Protein AF-A0A1A6G0H4-F1 (afdb_monomer_lite)

Foldseek 3Di:
DDDDDAPDDDPPVCCVPPNDDPLLVVLLVCVVVVPVVVSLVSNCVRNVDSVVSVVVVVVSVVVNVVVVVVVVVVD

Sequence (75 aa):
MALGYPMTVDLNKSKEVCGFGPHEQCAIGLFKVSKAKHVLKFIKKRVGTHMNTKRKWGELSDVLVAMRKARAKKN

Radius of gyration: 13.0 Å; chains: 1; bounding box: 32×26×36 Å

pLDDT: mean 76.72, std 14.57, range [36.88, 89.75]

Structure (mmCIF, N/CA/C/O backbone):
data_AF-A0A1A6G0H4-F1
#
_entry.id   AF-A0A1A6G0H4-F1
#
loop_
_atom_site.group_PDB
_atom_site.id
_atom_site.type_symbol
_atom_site.label_atom_id
_atom_site.label_alt_id
_atom_site.label_comp_id
_atom_site.label_asym_id
_atom_site.label_entity_id
_atom_site.label_seq_id
_atom_site.pdbx_PDB_ins_code
_atom_site.Cartn_x
_atom_site.Cartn_y
_atom_site.Cartn_z
_atom_site.occupancy
_atom_site.B_iso_or_equiv
_atom_site.auth_seq_id
_atom_site.auth_comp_id
_atom_site.auth_asym_id
_atom_site.auth_atom_id
_atom_site.pdbx_PDB_model_num
ATOM 1 N N . MET A 1 1 ? -20.685 -10.896 13.164 1.00 36.88 1 MET A N 1
ATOM 2 C CA . MET A 1 1 ? -19.727 -11.907 12.666 1.00 36.88 1 MET A CA 1
ATOM 3 C C . MET A 1 1 ? -19.040 -11.351 11.431 1.00 36.88 1 MET A C 1
ATOM 5 O O . MET A 1 1 ? -19.722 -10.948 10.499 1.00 36.88 1 MET A O 1
ATOM 9 N N . ALA A 1 2 ? -17.716 -11.205 11.480 1.00 44.16 2 ALA A N 1
ATOM 10 C CA . ALA A 1 2 ? -16.904 -10.594 10.432 1.00 44.16 2 ALA A CA 1
ATOM 11 C C . ALA A 1 2 ? -16.839 -11.493 9.183 1.00 44.16 2 ALA A C 1
ATOM 13 O O . ALA A 1 2 ? -15.899 -12.258 9.006 1.00 44.16 2 ALA A O 1
ATOM 14 N N . LEU A 1 3 ? -17.854 -11.415 8.322 1.00 52.06 3 LEU A N 1
ATOM 15 C CA . LEU A 1 3 ? -17.774 -11.950 6.965 1.00 52.06 3 LEU A CA 1
ATOM 16 C C . LEU A 1 3 ? -17.131 -10.886 6.074 1.00 52.06 3 LEU A C 1
ATOM 18 O O . LEU A 1 3 ? -17.760 -9.900 5.693 1.00 52.06 3 LEU A O 1
ATOM 22 N N . GLY A 1 4 ? -15.848 -11.063 5.785 1.00 49.22 4 GLY A N 1
ATOM 23 C CA . GLY A 1 4 ? -15.110 -10.213 4.861 1.00 49.22 4 GLY A CA 1
ATOM 24 C C . GLY A 1 4 ? -13.629 -10.301 5.157 1.00 49.22 4 GLY A C 1
ATOM 25 O O . GLY A 1 4 ? -13.168 -9.674 6.106 1.00 49.22 4 GLY A O 1
ATOM 26 N N . TYR A 1 5 ? -12.923 -11.112 4.368 1.00 50.62 5 TYR A N 1
ATOM 27 C CA . TYR A 1 5 ? -11.492 -11.383 4.475 1.00 50.62 5 TYR A CA 1
ATOM 28 C C . TYR A 1 5 ? -10.712 -10.148 4.956 1.00 50.62 5 TYR A C 1
ATOM 30 O O . TYR A 1 5 ? -10.789 -9.095 4.306 1.00 50.62 5 TYR A O 1
ATOM 38 N N . PRO A 1 6 ? -9.984 -10.233 6.088 1.00 61.06 6 PRO A N 1
ATOM 39 C CA . PRO A 1 6 ? -9.124 -9.139 6.501 1.00 61.06 6 PRO A CA 1
ATOM 40 C C . PRO A 1 6 ? -8.175 -8.842 5.341 1.00 61.06 6 PRO A C 1
ATOM 42 O O . PRO A 1 6 ? -7.683 -9.762 4.688 1.00 61.06 6 PRO A O 1
ATOM 45 N N . MET A 1 7 ? -7.935 -7.559 5.059 1.00 57.69 7 MET A N 1
ATOM 46 C CA . MET A 1 7 ? -6.781 -7.159 4.253 1.00 57.69 7 MET A CA 1
ATOM 47 C C . MET A 1 7 ? -5.568 -7.698 5.004 1.00 57.69 7 MET A C 1
ATOM 49 O O . MET A 1 7 ? -5.134 -7.061 5.964 1.00 57.69 7 MET A O 1
ATOM 53 N N . THR A 1 8 ? -5.111 -8.904 4.663 1.00 55.88 8 THR A N 1
ATOM 54 C CA . THR A 1 8 ? -4.059 -9.590 5.399 1.00 55.88 8 THR A CA 1
ATOM 55 C C . THR A 1 8 ? -2.853 -8.667 5.397 1.00 55.88 8 THR A C 1
ATOM 57 O O . THR A 1 8 ? -2.353 -8.214 4.359 1.00 55.88 8 THR A O 1
ATOM 60 N N . VAL A 1 9 ? -2.473 -8.257 6.601 1.00 52.16 9 VAL A N 1
ATOM 61 C CA . VAL A 1 9 ? -1.138 -7.748 6.853 1.00 52.16 9 VAL A CA 1
ATOM 62 C C . VAL A 1 9 ? -0.234 -8.951 6.610 1.00 52.16 9 VAL A C 1
ATOM 64 O O . VAL A 1 9 ? -0.466 -10.012 7.171 1.00 52.16 9 VAL A O 1
ATOM 67 N N . ASP A 1 10 ? 0.707 -8.822 5.687 1.00 51.03 10 ASP A N 1
ATOM 68 C CA . ASP A 1 10 ? 1.784 -9.793 5.502 1.00 51.03 10 ASP A CA 1
ATOM 69 C C . ASP A 1 10 ? 1.414 -11.184 4.937 1.00 51.03 10 ASP A C 1
ATOM 71 O O . ASP A 1 10 ? 1.264 -12.175 5.641 1.00 51.03 10 ASP A O 1
ATOM 75 N N . LEU A 1 11 ? 1.456 -11.295 3.605 1.00 48.75 11 LEU A N 1
ATOM 76 C CA . LEU A 1 11 ? 2.020 -12.488 2.959 1.00 48.75 11 LEU A CA 1
ATOM 77 C C . LEU A 1 11 ? 2.921 -12.056 1.795 1.00 48.75 11 LEU A C 1
ATOM 79 O O . LEU A 1 11 ? 2.666 -12.324 0.624 1.00 48.75 11 LEU A O 1
ATOM 83 N N . ASN A 1 12 ? 3.987 -11.321 2.128 1.00 52.75 12 ASN A N 1
ATOM 84 C CA . ASN A 1 12 ? 4.968 -10.803 1.166 1.00 52.75 12 ASN A CA 1
ATOM 85 C C . ASN A 1 12 ? 5.706 -11.901 0.370 1.00 52.75 12 ASN A C 1
ATOM 87 O O . ASN A 1 12 ? 6.363 -11.577 -0.609 1.00 52.75 12 ASN A O 1
ATOM 91 N N . LYS A 1 13 ? 5.561 -13.188 0.726 1.00 45.34 13 LYS A N 1
ATOM 92 C CA . LYS A 1 13 ? 6.141 -14.320 -0.017 1.00 45.34 13 LYS A CA 1
ATOM 93 C C . LYS A 1 13 ? 5.247 -14.831 -1.162 1.00 45.34 13 LYS A C 1
ATOM 95 O O . LYS A 1 13 ? 5.763 -15.369 -2.129 1.00 45.34 13 LYS A O 1
ATOM 100 N N . SER A 1 14 ? 3.926 -14.646 -1.086 1.00 56.66 14 SER A N 1
ATOM 101 C CA . SER A 1 14 ? 2.975 -15.239 -2.047 1.00 56.66 14 SER A CA 1
ATOM 102 C C . SER A 1 14 ? 2.421 -14.249 -3.074 1.00 56.66 14 SER A C 1
ATOM 104 O O . SER A 1 14 ? 1.701 -14.664 -3.973 1.00 56.66 14 SER A O 1
ATOM 106 N N . LYS A 1 15 ? 2.748 -12.951 -2.985 1.00 61.03 15 LYS A N 1
ATOM 107 C CA . LYS A 1 15 ? 2.267 -11.923 -3.934 1.00 61.03 15 LYS A CA 1
ATOM 108 C C . LYS A 1 15 ? 2.848 -12.076 -5.342 1.00 61.03 15 LYS A C 1
ATOM 110 O O . LYS A 1 15 ? 2.183 -11.710 -6.303 1.00 61.03 15 LYS A O 1
ATOM 115 N N . GLU A 1 16 ? 4.062 -12.614 -5.458 1.00 61.16 16 GLU A N 1
ATOM 116 C CA . GLU A 1 16 ? 4.699 -12.874 -6.756 1.00 61.16 16 GLU A CA 1
ATOM 117 C C . GLU A 1 16 ? 3.985 -13.996 -7.523 1.00 61.16 16 GLU A C 1
ATOM 119 O O . GLU A 1 16 ? 3.803 -13.895 -8.730 1.00 61.16 16 GLU A O 1
ATOM 124 N N . VAL A 1 17 ? 3.513 -15.023 -6.806 1.00 57.38 17 VAL A N 1
ATOM 125 C CA . VAL A 1 17 ? 2.900 -16.225 -7.394 1.00 57.38 17 VAL A CA 1
ATOM 126 C C . VAL A 1 17 ? 1.371 -16.120 -7.475 1.00 57.38 17 VAL A C 1
ATOM 128 O O . VAL A 1 17 ? 0.785 -16.468 -8.494 1.00 57.38 17 VAL A O 1
ATOM 131 N N . CYS A 1 18 ? 0.709 -15.622 -6.424 1.00 67.25 18 CYS A N 1
ATOM 132 C CA . CYS A 1 18 ? -0.757 -15.587 -6.312 1.00 67.25 18 CYS A CA 1
ATOM 133 C C . CYS A 1 18 ? -1.381 -14.226 -6.675 1.00 67.25 18 CYS A C 1
ATOM 135 O O . CYS A 1 18 ? -2.601 -14.129 -6.809 1.00 67.25 18 CYS A O 1
ATOM 137 N N . GLY A 1 19 ? -0.577 -13.168 -6.825 1.00 73.19 19 GLY A N 1
ATOM 138 C CA . GLY A 1 19 ? -1.066 -11.821 -7.127 1.00 73.19 19 GLY A CA 1
ATOM 139 C C . GLY A 1 19 ? -1.774 -11.119 -5.957 1.00 73.19 19 GLY A C 1
ATOM 140 O O . GLY A 1 19 ? -1.629 -11.489 -4.792 1.00 73.19 19 GLY A O 1
ATOM 141 N N . PHE A 1 20 ? -2.514 -10.049 -6.273 1.00 73.19 20 PHE A N 1
ATOM 142 C CA . PHE A 1 20 ? -3.243 -9.226 -5.296 1.00 73.19 20 PHE A CA 1
ATOM 143 C C . PHE A 1 20 ? -4.664 -9.741 -5.067 1.00 73.19 20 PHE A C 1
ATOM 145 O O . PHE A 1 20 ? -5.373 -10.032 -6.032 1.00 73.19 20 PHE A O 1
ATOM 152 N N . GLY A 1 21 ? -5.119 -9.747 -3.812 1.00 77.06 21 GLY A N 1
ATOM 153 C CA . GLY A 1 21 ? -6.509 -10.077 -3.483 1.00 77.06 21 GLY A CA 1
ATOM 154 C C . GLY A 1 21 ? -7.510 -8.999 -3.939 1.00 77.06 21 GLY A C 1
ATOM 155 O O . GLY A 1 21 ? -7.122 -7.855 -4.195 1.00 77.06 21 GLY A O 1
ATOM 156 N N . PRO A 1 22 ? -8.822 -9.299 -3.979 1.00 78.88 22 PRO A N 1
ATOM 157 C CA . PRO A 1 22 ? -9.843 -8.383 -4.504 1.00 78.88 22 PRO A CA 1
ATOM 158 C C . PRO A 1 22 ? -9.874 -7.029 -3.775 1.00 78.88 22 PRO A C 1
ATOM 160 O O . PRO A 1 22 ? -10.021 -5.978 -4.393 1.00 78.88 22 PRO A O 1
ATOM 163 N N . HIS A 1 23 ? -9.666 -7.016 -2.457 1.00 79.81 23 HIS A N 1
ATOM 164 C CA . HIS A 1 23 ? -9.627 -5.775 -1.677 1.00 79.81 23 HIS A CA 1
ATOM 165 C C . HIS A 1 23 ? -8.362 -4.940 -1.930 1.00 79.81 23 HIS A C 1
ATOM 167 O O . HIS A 1 23 ? -8.421 -3.708 -1.911 1.00 79.81 23 HIS A O 1
ATOM 173 N N . GLU A 1 24 ? -7.234 -5.594 -2.206 1.00 77.56 24 GLU A N 1
ATOM 174 C CA . GLU A 1 24 ? -5.972 -4.931 -2.537 1.00 77.56 24 GLU A CA 1
ATOM 175 C C . GLU A 1 24 ? -6.031 -4.340 -3.947 1.00 77.56 24 GLU A C 1
ATOM 177 O O . GLU A 1 24 ? -5.653 -3.187 -4.140 1.00 77.56 24 GLU A O 1
ATOM 182 N N . GLN A 1 25 ? -6.622 -5.060 -4.903 1.00 81.88 25 GLN A N 1
ATOM 183 C CA . GLN A 1 25 ? -6.880 -4.551 -6.251 1.00 81.88 25 GLN A CA 1
ATOM 184 C C . GLN A 1 25 ? -7.807 -3.325 -6.236 1.00 81.88 25 GLN A C 1
ATOM 186 O O . GLN A 1 25 ? -7.495 -2.314 -6.873 1.00 81.88 25 GLN A O 1
ATOM 191 N N . CYS A 1 26 ? -8.898 -3.353 -5.455 1.00 83.81 26 CYS A N 1
ATOM 192 C CA . CYS A 1 26 ? -9.760 -2.179 -5.270 1.00 83.81 26 CYS A CA 1
ATOM 193 C C . CYS A 1 26 ? -8.992 -0.989 -4.670 1.00 83.81 26 CYS A C 1
ATOM 195 O O . CYS A 1 26 ? -9.158 0.147 -5.121 1.00 83.81 26 CYS A O 1
ATOM 197 N N . ALA A 1 27 ? -8.135 -1.232 -3.672 1.00 83.69 27 ALA A N 1
ATOM 198 C CA . ALA A 1 27 ? -7.345 -0.179 -3.040 1.00 83.69 27 ALA A CA 1
ATOM 199 C C . ALA A 1 27 ? -6.311 0.428 -4.006 1.00 83.69 27 ALA A C 1
ATOM 201 O O . ALA A 1 27 ? -6.195 1.652 -4.074 1.00 83.69 27 ALA A O 1
ATOM 202 N N . ILE A 1 28 ? -5.629 -0.395 -4.810 1.00 85.44 28 ILE A N 1
ATOM 203 C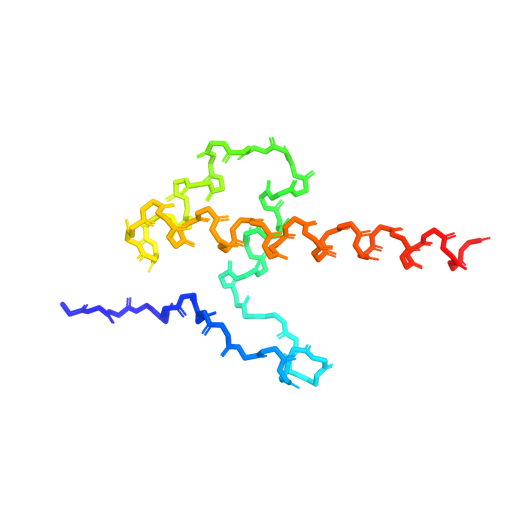 CA . ILE 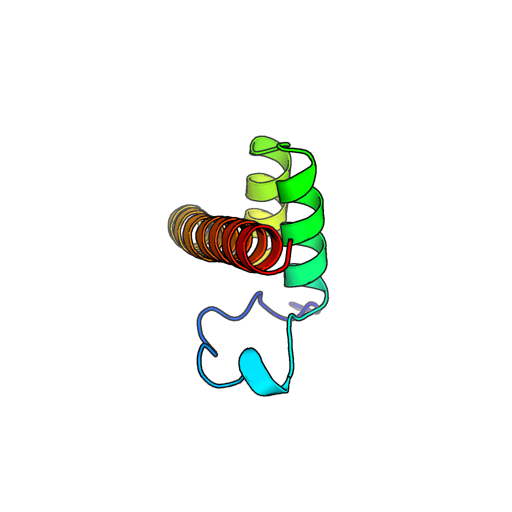A 1 28 ? -4.705 0.056 -5.865 1.00 85.44 28 ILE A CA 1
ATOM 204 C C . ILE A 1 28 ? -5.453 0.883 -6.923 1.00 85.44 28 ILE A C 1
ATOM 206 O O . ILE A 1 28 ? -4.963 1.929 -7.352 1.00 85.44 28 ILE A O 1
ATOM 210 N N . GLY A 1 29 ? -6.658 0.462 -7.319 1.00 87.31 29 GLY A N 1
ATOM 211 C CA . GLY A 1 29 ? -7.518 1.218 -8.235 1.00 87.31 29 GLY A CA 1
ATOM 212 C C . GLY A 1 29 ? -7.865 2.610 -7.698 1.00 87.31 29 GLY A C 1
ATOM 213 O O . GLY A 1 29 ? -7.710 3.605 -8.405 1.00 87.31 29 GLY A O 1
ATOM 214 N N . LEU A 1 30 ? -8.241 2.702 -6.420 1.00 84.75 30 LEU A N 1
ATOM 215 C CA . LEU A 1 30 ? -8.515 3.979 -5.749 1.00 84.75 30 LEU A CA 1
ATOM 216 C C . LEU A 1 30 ? -7.267 4.874 -5.643 1.00 84.75 30 LEU A C 1
ATOM 218 O O . LEU A 1 30 ? -7.373 6.097 -5.761 1.00 84.75 30 LEU A O 1
ATOM 222 N N . PHE A 1 31 ? -6.092 4.274 -5.451 1.00 84.62 31 PHE A N 1
ATOM 223 C CA . PHE A 1 31 ? -4.806 4.970 -5.411 1.00 84.62 31 PHE A CA 1
ATOM 224 C C . PHE A 1 31 ? -4.410 5.581 -6.762 1.00 84.62 31 PHE A C 1
ATOM 226 O O . PHE A 1 31 ? -3.863 6.681 -6.792 1.00 84.62 31 PHE A O 1
ATOM 233 N N . LYS A 1 32 ? -4.722 4.920 -7.885 1.00 85.00 32 LYS A N 1
ATOM 234 C CA . LYS A 1 32 ? -4.468 5.462 -9.236 1.00 85.00 32 LYS A CA 1
ATOM 235 C C . LYS A 1 32 ? -5.231 6.762 -9.507 1.00 85.00 32 LYS A C 1
ATOM 237 O O . LYS A 1 32 ? -4.736 7.604 -10.244 1.00 85.00 32 LYS A O 1
ATOM 242 N N . VAL A 1 33 ? -6.403 6.930 -8.889 1.00 86.06 33 VAL A N 1
ATOM 243 C CA . VAL A 1 33 ? -7.256 8.130 -9.005 1.00 86.06 33 VAL A CA 1
ATOM 244 C C . VAL A 1 33 ? -6.890 9.194 -7.946 1.00 86.06 33 VAL A C 1
ATOM 246 O O . VAL A 1 33 ? -7.570 10.206 -7.813 1.00 86.06 33 VAL A O 1
ATOM 249 N N . SER A 1 34 ? -5.824 8.988 -7.161 1.00 77.94 34 SER A N 1
ATOM 250 C CA . SER A 1 34 ? -5.301 9.938 -6.159 1.00 77.94 34 SER A CA 1
ATOM 251 C C . SER A 1 34 ? -6.300 10.383 -5.074 1.00 77.94 34 SER A C 1
ATOM 253 O O . SER A 1 34 ? -6.114 11.405 -4.414 1.00 77.94 34 SER A O 1
ATOM 255 N N . LYS A 1 35 ? -7.357 9.603 -4.805 1.00 81.62 35 LYS A N 1
ATOM 256 C CA . LYS A 1 35 ? -8.365 9.921 -3.774 1.00 81.62 35 LYS A CA 1
ATOM 257 C C . LYS A 1 35 ? -7.922 9.446 -2.381 1.00 81.62 35 LYS A C 1
ATOM 259 O O . LYS A 1 35 ? -8.541 8.554 -1.798 1.00 81.62 35 LYS A O 1
ATOM 264 N N .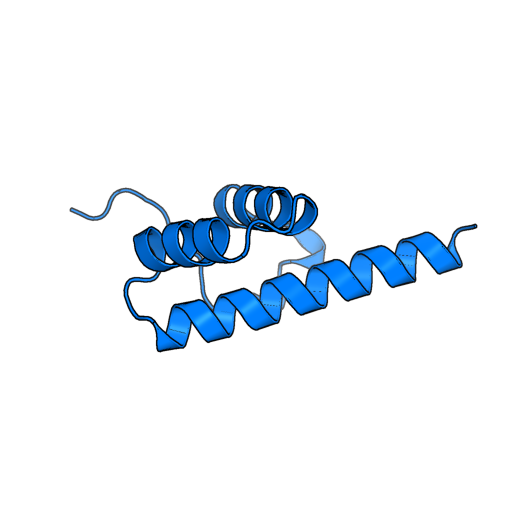 ALA A 1 36 ? -6.887 10.065 -1.806 1.00 83.06 36 ALA A N 1
ATOM 265 C CA . ALA A 1 36 ? -6.259 9.628 -0.545 1.00 83.06 36 ALA A CA 1
ATOM 266 C C . ALA A 1 36 ? -7.247 9.441 0.632 1.00 83.06 36 ALA A C 1
ATOM 268 O O . ALA A 1 36 ? -7.221 8.423 1.324 1.00 83.06 36 ALA A O 1
ATOM 269 N N . LYS A 1 37 ? -8.198 10.369 0.817 1.00 87.50 37 LYS A N 1
ATOM 270 C CA . LYS A 1 37 ? -9.232 10.275 1.870 1.00 87.50 37 LYS A CA 1
ATOM 271 C C . LYS A 1 37 ? -10.170 9.074 1.683 1.00 87.50 37 LYS A C 1
ATOM 273 O O . LYS A 1 37 ? -10.607 8.478 2.666 1.00 87.50 37 LYS A O 1
ATOM 278 N N . HIS A 1 38 ? -10.488 8.720 0.436 1.00 87.88 38 HIS A N 1
ATOM 279 C CA . HIS A 1 38 ? -11.352 7.576 0.131 1.00 87.88 38 HIS A CA 1
ATOM 280 C C . HIS A 1 38 ? -10.619 6.257 0.357 1.00 87.88 38 HIS A C 1
ATOM 282 O O . HIS A 1 38 ? -11.187 5.349 0.958 1.00 87.88 38 HIS A O 1
ATOM 288 N N . VAL A 1 39 ? -9.347 6.187 -0.037 1.00 88.00 39 VAL A N 1
ATOM 289 C CA . VAL A 1 39 ? -8.474 5.038 0.229 1.00 88.00 39 VAL A CA 1
ATOM 290 C C . VAL A 1 39 ? -8.365 4.777 1.733 1.00 88.00 39 VAL A C 1
ATOM 292 O O . VAL A 1 39 ? -8.632 3.666 2.183 1.00 88.00 39 VAL A O 1
ATOM 295 N N . LEU A 1 40 ? -8.046 5.803 2.529 1.00 88.12 40 LEU A N 1
ATOM 296 C CA . LEU A 1 40 ? -7.912 5.660 3.983 1.00 88.12 40 LEU A CA 1
ATOM 297 C C . LEU A 1 40 ? -9.227 5.215 4.638 1.00 88.12 40 LEU A C 1
ATOM 299 O O . LEU A 1 40 ? -9.208 4.346 5.505 1.00 88.12 40 LEU A O 1
ATOM 303 N N . LYS A 1 41 ? -10.380 5.744 4.201 1.00 89.75 41 LYS A N 1
ATOM 304 C CA . LYS A 1 41 ? -11.698 5.279 4.674 1.00 89.75 41 LYS A CA 1
ATOM 305 C C . LYS A 1 41 ? -11.974 3.824 4.284 1.00 89.75 41 LYS A C 1
ATOM 307 O O . LYS A 1 41 ? -12.513 3.080 5.100 1.00 89.75 41 LYS A O 1
ATOM 312 N N . PHE A 1 42 ? -11.623 3.425 3.063 1.00 86.50 42 PHE A N 1
ATOM 313 C CA . PHE A 1 42 ? -11.818 2.061 2.571 1.00 86.50 42 PHE A CA 1
ATOM 314 C C . PHE A 1 42 ? -10.977 1.053 3.363 1.00 86.50 42 PHE A C 1
ATOM 316 O O . PHE A 1 42 ? -11.514 0.068 3.865 1.00 86.50 42 PHE A O 1
ATOM 323 N N . ILE A 1 43 ? -9.690 1.347 3.561 1.00 87.00 43 ILE A N 1
ATOM 324 C CA . ILE A 1 43 ? -8.775 0.500 4.335 1.00 87.00 43 ILE A CA 1
ATOM 325 C C . ILE A 1 43 ? -9.188 0.476 5.814 1.00 87.00 43 ILE A C 1
ATOM 327 O O . ILE A 1 43 ? -9.270 -0.600 6.403 1.00 87.00 43 ILE A O 1
ATOM 331 N N . LYS A 1 44 ? -9.548 1.623 6.408 1.00 87.81 44 LYS A N 1
ATOM 332 C CA . LYS A 1 44 ? -9.991 1.695 7.811 1.00 87.81 44 LYS A CA 1
ATOM 333 C C . LYS A 1 44 ? -11.240 0.849 8.081 1.00 87.81 44 LYS A C 1
ATOM 335 O O . LYS A 1 44 ? -11.318 0.224 9.130 1.00 87.81 44 LYS A O 1
ATOM 340 N N . LYS A 1 45 ? -12.179 0.752 7.129 1.00 86.94 45 LYS A N 1
ATOM 341 C CA . LYS A 1 45 ? -13.358 -0.138 7.232 1.00 86.94 45 LYS A CA 1
ATOM 342 C C . LYS A 1 45 ? -13.014 -1.636 7.255 1.00 86.94 45 LYS A C 1
ATOM 344 O O . LYS A 1 45 ? -13.875 -2.433 7.605 1.00 86.94 45 LYS A O 1
ATOM 349 N N . ARG A 1 46 ? -11.807 -2.027 6.836 1.00 83.50 46 ARG A N 1
ATOM 350 C CA . ARG A 1 46 ? -11.358 -3.430 6.752 1.00 83.50 46 ARG A CA 1
ATOM 351 C C . ARG A 1 46 ? -10.349 -3.790 7.837 1.00 83.50 46 ARG A C 1
ATOM 353 O O . ARG A 1 46 ? -10.376 -4.896 8.352 1.00 83.50 46 ARG A O 1
ATOM 360 N N . VAL A 1 47 ? -9.466 -2.852 8.163 1.00 81.94 47 VAL A N 1
ATOM 361 C CA . VAL A 1 47 ? -8.348 -3.037 9.096 1.00 81.94 47 VAL A CA 1
ATOM 362 C C . VAL A 1 47 ? -8.680 -2.507 10.503 1.00 81.94 47 VAL A C 1
ATOM 364 O O . VAL A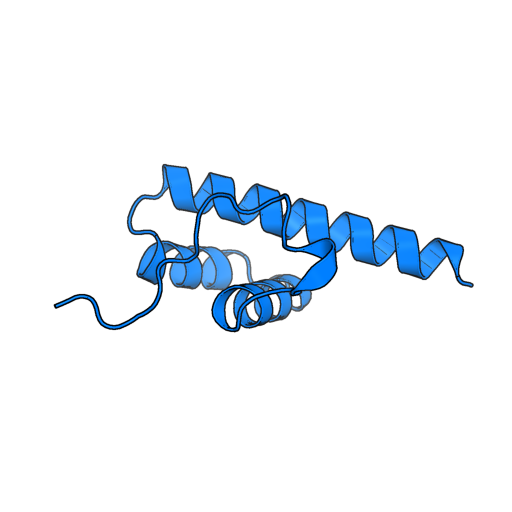 1 47 ? -8.081 -2.923 11.492 1.00 81.94 47 VAL A O 1
ATOM 367 N N . GLY A 1 48 ? -9.639 -1.583 10.615 1.00 84.81 48 GLY A N 1
ATOM 368 C CA . GLY A 1 48 ? -10.124 -1.018 11.876 1.00 84.81 48 GLY A CA 1
ATOM 369 C C . GLY A 1 48 ? -9.277 0.145 12.396 1.00 84.81 48 GLY A C 1
ATOM 370 O O . GLY A 1 48 ? -9.751 1.283 12.470 1.00 84.81 48 GLY A O 1
ATOM 371 N N . THR A 1 49 ? -8.015 -0.109 12.751 1.00 88.00 49 THR A N 1
ATOM 372 C CA . THR A 1 49 ? -7.164 0.896 13.414 1.00 88.00 49 THR A CA 1
ATOM 373 C C . THR A 1 49 ? -6.466 1.830 12.420 1.00 88.00 49 THR A C 1
ATOM 375 O O . THR A 1 49 ? -6.078 1.447 11.312 1.00 88.00 49 THR A O 1
ATOM 378 N N . HIS A 1 50 ? -6.276 3.094 12.817 1.00 87.06 50 HIS A N 1
ATOM 379 C CA . HIS A 1 50 ? -5.617 4.095 11.968 1.00 87.06 50 HIS A CA 1
ATOM 380 C C . HIS A 1 50 ? -4.125 3.791 11.745 1.00 87.06 50 HIS A C 1
ATOM 38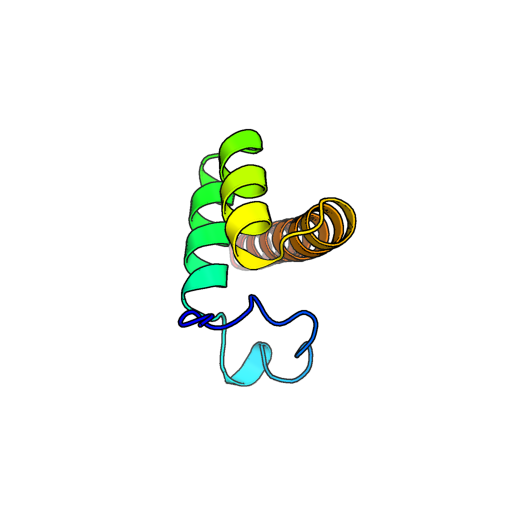2 O O . HIS A 1 50 ? -3.614 4.039 10.656 1.00 87.06 50 HIS A O 1
ATOM 388 N N . MET A 1 51 ? -3.443 3.206 12.734 1.00 89.19 51 MET A N 1
ATOM 389 C CA . MET A 1 51 ? -2.027 2.825 12.622 1.00 89.19 51 MET A CA 1
ATOM 390 C C . MET A 1 51 ? -1.819 1.761 11.542 1.00 89.19 51 MET A C 1
ATOM 392 O O . MET A 1 51 ? -1.040 1.960 10.611 1.00 89.19 51 MET A O 1
ATOM 396 N N . ASN A 1 52 ? -2.613 0.692 11.581 1.00 83.62 52 ASN A N 1
ATOM 397 C CA . ASN A 1 52 ? -2.547 -0.365 10.577 1.00 83.62 52 ASN A CA 1
ATOM 398 C C . ASN A 1 52 ? -3.031 0.131 9.203 1.00 83.62 52 ASN A C 1
ATOM 400 O O . ASN A 1 52 ? -2.522 -0.296 8.169 1.00 83.62 52 ASN A O 1
ATOM 404 N N . THR A 1 53 ? -3.966 1.088 9.181 1.00 88.25 53 THR A N 1
ATOM 405 C CA . THR A 1 53 ? -4.398 1.758 7.945 1.00 88.25 53 THR A CA 1
ATOM 406 C C . THR A 1 53 ? -3.245 2.513 7.284 1.00 88.25 53 THR A C 1
ATOM 408 O O . THR A 1 53 ? -3.041 2.366 6.080 1.00 88.25 53 THR A O 1
ATOM 411 N N . LYS A 1 54 ? -2.471 3.293 8.053 1.00 89.00 54 LYS A N 1
ATOM 412 C CA . LYS A 1 54 ? -1.281 3.990 7.541 1.00 89.00 54 LYS A CA 1
ATOM 413 C C . LYS A 1 54 ? -0.207 3.015 7.066 1.00 89.00 54 LYS A C 1
ATOM 415 O O . LYS A 1 54 ? 0.369 3.241 6.006 1.00 89.00 54 LYS A O 1
ATOM 420 N N . ARG A 1 55 ? 0.015 1.919 7.796 1.00 87.94 55 ARG A N 1
ATOM 421 C CA . ARG A 1 55 ? 0.955 0.867 7.389 1.00 87.94 55 ARG A CA 1
ATOM 422 C C . ARG A 1 55 ? 0.569 0.259 6.036 1.00 87.94 55 ARG A C 1
ATOM 424 O O . ARG A 1 55 ? 1.366 0.288 5.105 1.00 87.94 55 ARG A O 1
ATOM 431 N N . LYS A 1 56 ? -0.687 -0.180 5.884 1.00 83.50 56 LYS A N 1
ATOM 432 C CA . LYS A 1 56 ? -1.187 -0.755 4.622 1.00 83.50 56 LYS A CA 1
ATOM 433 C C . LYS A 1 56 ? -1.217 0.273 3.481 1.00 83.50 56 LYS A C 1
ATOM 435 O O . LYS A 1 56 ? -1.044 -0.086 2.323 1.00 83.50 56 LYS A O 1
ATOM 440 N N . TRP A 1 57 ? -1.418 1.555 3.791 1.00 86.50 57 TRP A N 1
ATOM 441 C CA . TRP A 1 57 ? -1.320 2.646 2.819 1.00 86.50 57 TRP A CA 1
ATOM 442 C C . TRP A 1 57 ? 0.111 2.823 2.290 1.00 86.50 57 TRP A C 1
ATOM 444 O O . TRP A 1 57 ? 0.278 2.942 1.078 1.00 86.50 57 TRP A O 1
ATOM 454 N N . GLY A 1 58 ? 1.125 2.771 3.162 1.00 87.44 58 GLY A N 1
ATOM 455 C CA . GLY A 1 58 ? 2.538 2.793 2.760 1.00 87.44 58 GLY A CA 1
ATOM 456 C C . GLY A 1 58 ? 2.881 1.637 1.820 1.00 87.44 58 GLY A C 1
ATOM 457 O O . GLY A 1 58 ? 3.315 1.872 0.697 1.00 87.44 58 GLY A O 1
ATOM 458 N N . GLU A 1 59 ? 2.529 0.408 2.212 1.00 85.31 59 GLU A N 1
ATOM 459 C CA . GLU A 1 59 ? 2.763 -0.794 1.395 1.00 85.31 59 GLU A CA 1
ATOM 460 C C . GLU A 1 59 ? 2.150 -0.686 -0.015 1.00 85.31 59 GLU A C 1
ATOM 462 O O . GLU A 1 59 ? 2.781 -1.041 -1.010 1.00 85.31 59 GLU A O 1
ATOM 467 N N . LEU A 1 60 ? 0.913 -0.187 -0.126 1.00 84.12 60 LEU A N 1
ATOM 468 C CA . LEU A 1 60 ? 0.224 -0.042 -1.415 1.00 84.12 60 LEU A CA 1
ATOM 469 C C . LEU A 1 60 ? 0.783 1.109 -2.263 1.00 84.12 60 LEU A C 1
ATOM 471 O O . LEU A 1 60 ? 0.788 1.018 -3.494 1.00 84.12 60 LEU A O 1
ATOM 475 N N . SER A 1 61 ? 1.254 2.180 -1.622 1.00 87.25 61 SER A N 1
ATOM 476 C CA . SER A 1 61 ? 1.924 3.291 -2.299 1.00 87.25 61 SER A CA 1
ATOM 477 C C . SER A 1 61 ? 3.238 2.828 -2.930 1.00 87.25 61 SER A C 1
ATOM 479 O O . SER A 1 61 ? 3.488 3.102 -4.108 1.00 87.25 61 SER A O 1
ATOM 481 N N . ASP A 1 62 ? 4.032 2.057 -2.188 1.00 87.81 62 ASP A N 1
ATOM 482 C CA . ASP A 1 62 ? 5.318 1.533 -2.653 1.00 87.81 62 ASP A CA 1
ATOM 483 C C . ASP A 1 62 ? 5.148 0.573 -3.837 1.00 87.81 62 ASP A C 1
ATOM 485 O O . ASP A 1 62 ? 5.868 0.676 -4.835 1.00 87.81 62 ASP A O 1
ATOM 489 N N . VAL A 1 63 ? 4.126 -0.292 -3.794 1.00 85.31 63 VAL A N 1
ATOM 490 C CA . VAL A 1 63 ? 3.748 -1.155 -4.927 1.00 85.31 63 VAL A CA 1
ATOM 491 C C . VAL A 1 63 ? 3.461 -0.328 -6.179 1.00 85.31 63 VAL A C 1
ATOM 493 O O . VAL A 1 63 ? 3.921 -0.662 -7.271 1.00 85.31 63 VAL A O 1
ATOM 496 N N . LEU A 1 64 ? 2.726 0.775 -6.049 1.00 86.06 64 LEU A N 1
ATOM 497 C CA . LEU A 1 64 ? 2.351 1.605 -7.191 1.00 86.06 64 LEU A CA 1
ATOM 498 C C . LEU A 1 64 ? 3.568 2.317 -7.798 1.00 86.06 64 LEU A C 1
ATOM 500 O O . LEU A 1 64 ? 3.686 2.408 -9.025 1.00 86.06 64 LEU A O 1
ATOM 504 N N . VAL A 1 65 ? 4.504 2.766 -6.959 1.00 88.75 65 VAL A N 1
ATOM 505 C CA . VAL A 1 65 ? 5.795 3.309 -7.406 1.00 88.75 65 VAL A CA 1
ATOM 506 C C . VAL A 1 65 ? 6.607 2.239 -8.139 1.00 88.75 65 VAL A C 1
ATOM 508 O O . VAL A 1 65 ? 7.126 2.514 -9.224 1.00 88.75 65 VAL A O 1
ATOM 511 N N . ALA A 1 66 ? 6.674 1.016 -7.609 1.00 87.69 66 ALA A N 1
ATOM 512 C CA . ALA A 1 66 ? 7.362 -0.100 -8.256 1.00 87.69 66 ALA A CA 1
ATOM 513 C C . ALA A 1 66 ? 6.746 -0.440 -9.626 1.00 87.69 66 ALA A C 1
ATOM 515 O O . ALA A 1 66 ? 7.474 -0.558 -10.612 1.00 87.69 66 ALA A O 1
ATOM 516 N N . MET A 1 67 ? 5.413 -0.492 -9.728 1.00 86.50 67 MET A N 1
ATOM 517 C CA . MET A 1 67 ? 4.708 -0.708 -11.000 1.00 86.50 67 MET A CA 1
ATOM 518 C C . MET A 1 67 ? 5.006 0.394 -12.027 1.00 86.50 67 MET A C 1
ATOM 520 O O . MET A 1 67 ? 5.204 0.102 -13.208 1.00 86.50 67 MET A O 1
ATOM 524 N N . ARG A 1 68 ? 5.056 1.664 -11.597 1.00 88.50 68 ARG A N 1
ATOM 525 C CA . ARG A 1 68 ? 5.411 2.795 -12.473 1.00 88.50 68 ARG A CA 1
ATOM 526 C C . ARG A 1 68 ? 6.848 2.683 -12.985 1.00 88.50 68 ARG A C 1
ATOM 528 O O . ARG A 1 68 ? 7.066 2.849 -14.182 1.00 88.50 68 ARG A O 1
ATOM 535 N N . LYS A 1 69 ? 7.803 2.354 -12.109 1.00 88.81 69 LYS A N 1
ATOM 536 C CA . LYS A 1 69 ? 9.216 2.145 -12.476 1.00 88.81 69 LYS A CA 1
ATOM 537 C C . LYS A 1 69 ? 9.389 0.978 -13.451 1.00 88.81 69 LYS A C 1
ATOM 539 O O . LYS A 1 69 ? 10.080 1.121 -14.454 1.00 88.81 69 LYS A O 1
ATOM 544 N N . ALA A 1 70 ? 8.724 -0.150 -13.197 1.00 86.81 70 ALA A N 1
ATOM 545 C CA . ALA A 1 70 ? 8.765 -1.314 -14.081 1.00 86.81 70 ALA A CA 1
ATOM 546 C C . ALA A 1 70 ? 8.201 -1.001 -15.477 1.00 86.81 70 ALA A C 1
ATOM 548 O O . ALA A 1 70 ? 8.774 -1.419 -16.479 1.00 86.81 70 ALA A O 1
ATOM 549 N N . ARG A 1 71 ? 7.114 -0.218 -15.553 1.00 85.75 71 ARG A N 1
ATOM 550 C CA . ARG A 1 71 ? 6.548 0.233 -16.833 1.00 85.75 71 ARG A CA 1
ATOM 551 C C . ARG A 1 71 ? 7.497 1.164 -17.588 1.00 85.75 71 ARG A C 1
ATOM 553 O O . ARG A 1 71 ? 7.609 1.031 -18.796 1.00 85.75 71 ARG A O 1
ATOM 560 N N . ALA A 1 72 ? 8.174 2.072 -16.886 1.00 86.44 72 ALA A N 1
ATOM 561 C CA . ALA A 1 72 ? 9.118 3.004 -17.498 1.00 86.44 72 ALA A CA 1
ATOM 562 C C . ALA A 1 72 ? 10.346 2.302 -18.100 1.00 86.44 72 ALA A C 1
ATOM 564 O O . ALA A 1 72 ? 10.840 2.751 -19.118 1.00 86.44 72 ALA A O 1
ATOM 565 N N . LYS A 1 73 ? 10.808 1.192 -17.508 1.00 81.69 73 LYS A N 1
ATOM 566 C CA . LYS A 1 73 ? 11.949 0.406 -18.016 1.00 81.69 73 LYS A CA 1
ATOM 567 C C . LYS A 1 73 ? 11.617 -0.444 -19.255 1.00 81.69 73 LYS A C 1
ATOM 569 O O . LYS A 1 73 ? 12.523 -0.955 -19.901 1.00 81.69 73 LYS A O 1
ATOM 574 N N . LYS A 1 74 ? 10.330 -0.673 -19.532 1.00 70.56 74 LYS A N 1
ATOM 575 C CA . LYS A 1 74 ? 9.864 -1.526 -20.638 1.00 70.56 74 LYS A CA 1
ATOM 576 C C . LYS A 1 74 ? 9.666 -0.750 -21.952 1.00 70.56 74 LYS A C 1
ATOM 578 O O . LYS A 1 74 ? 9.488 -1.382 -22.988 1.00 70.56 74 LYS A O 1
ATOM 583 N N . ASN A 1 75 ? 9.682 0.580 -21.885 1.00 50.59 75 ASN A N 1
ATOM 584 C CA . ASN A 1 75 ? 9.657 1.487 -23.031 1.00 50.59 75 ASN A CA 1
ATOM 585 C C . ASN A 1 75 ? 11.068 2.005 -23.303 1.00 50.59 75 ASN A C 1
ATOM 587 O O . ASN A 1 75 ? 11.335 2.309 -24.481 1.00 50.59 75 ASN A O 1
#

Organism: Neotoma lepida (NCBI:txid56216)

InterPro domains:
  IPR000509 Large ribosomal su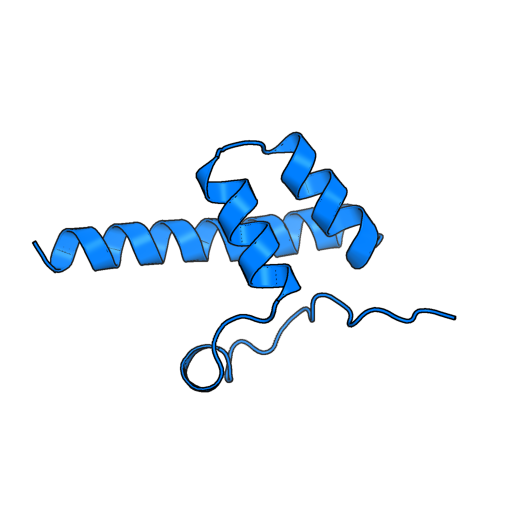bunit protein eL36 [PF01158] (15-69)
  IPR000509 Large ribosomal subunit protein eL36 [PTHR10114] (15-74)
  IPR038097 Large ribosomal subunit protein eL36 domain superfamily [G3DSA:1.10.10.1760] (12-75)

Secondary structure (DSSP, 8-state):
---S----S--TTTHHHH---HHHHHHHHHHHTT-HHHHHHHHHHHH-SHHHHHHHHHHHHHHHHHHHHHHHHT-